Protein AF-A0A950ZQ29-F1 (afdb_monomer)

Radius of gyration: 14.35 Å; Cα contacts (8 Å, |Δi|>4): 150; chains: 1; bounding box: 44×22×31 Å

Structure (mmCIF, N/CA/C/O backbone):
data_AF-A0A950ZQ29-F1
#
_entry.id   AF-A0A950ZQ29-F1
#
loop_
_atom_site.group_PDB
_atom_site.id
_atom_site.type_symbol
_atom_site.label_atom_id
_atom_site.label_alt_id
_atom_site.label_comp_id
_atom_site.label_asym_id
_atom_site.label_entity_id
_atom_site.label_seq_id
_atom_site.pdbx_PDB_ins_code
_atom_site.Cartn_x
_atom_site.Cartn_y
_atom_site.Cartn_z
_atom_site.occupancy
_atom_site.B_iso_or_equiv
_atom_site.auth_seq_id
_atom_site.auth_comp_id
_atom_site.auth_asym_id
_atom_site.auth_atom_id
_atom_site.pdbx_PDB_model_num
ATOM 1 N N . MET A 1 1 ? -7.076 -0.466 14.660 1.00 93.19 1 MET A N 1
ATOM 2 C CA . MET A 1 1 ? -6.423 0.600 13.869 1.00 93.19 1 MET A CA 1
ATOM 3 C C . MET A 1 1 ? -7.188 0.728 12.565 1.00 93.19 1 MET A C 1
ATOM 5 O O . MET A 1 1 ? -7.606 -0.316 12.072 1.00 93.19 1 MET A O 1
ATOM 9 N N . PRO A 1 2 ? -7.431 1.942 12.040 1.00 97.38 2 PRO A N 1
ATOM 10 C CA . PRO A 1 2 ? -8.047 2.107 10.728 1.00 97.38 2 PRO A CA 1
ATOM 11 C C . PRO A 1 2 ? -7.333 1.290 9.646 1.00 97.38 2 PRO A C 1
ATOM 13 O O . PRO A 1 2 ? -6.103 1.188 9.647 1.00 97.38 2 PRO A O 1
ATOM 16 N N . LEU A 1 3 ? -8.123 0.714 8.742 1.00 98.50 3 LEU A N 1
ATOM 17 C CA . LEU A 1 3 ? -7.655 -0.120 7.641 1.00 98.50 3 LEU A CA 1
ATOM 18 C C . LEU A 1 3 ? -7.570 0.710 6.357 1.00 98.50 3 LEU A C 1
ATOM 20 O O . LEU A 1 3 ? -8.476 1.483 6.048 1.00 98.50 3 LEU A O 1
ATOM 24 N N . TYR A 1 4 ? -6.506 0.525 5.585 1.00 98.75 4 TYR A N 1
ATOM 25 C CA . TYR A 1 4 ? -6.262 1.237 4.336 1.00 98.75 4 TYR A CA 1
ATOM 26 C C . TYR A 1 4 ? -5.876 0.263 3.232 1.00 98.75 4 TYR A C 1
ATOM 28 O O . TYR A 1 4 ? -5.091 -0.663 3.437 1.00 98.75 4 TYR A O 1
ATOM 36 N N . MET A 1 5 ? -6.401 0.518 2.039 1.00 98.62 5 MET A N 1
ATOM 37 C CA . MET A 1 5 ? -5.974 -0.112 0.799 1.00 98.62 5 MET A CA 1
ATOM 38 C C . MET A 1 5 ? -5.238 0.918 -0.052 1.00 98.62 5 MET A C 1
ATOM 40 O O . MET A 1 5 ? -5.818 1.930 -0.444 1.00 98.62 5 MET A O 1
ATOM 44 N N . LEU A 1 6 ? -3.978 0.641 -0.368 1.00 98.56 6 LEU A N 1
ATOM 45 C CA . LEU A 1 6 ? -3.187 1.389 -1.339 1.00 98.56 6 LEU A CA 1
ATOM 46 C C . LEU A 1 6 ? -3.063 0.557 -2.610 1.00 98.56 6 LEU A C 1
ATOM 48 O O . LEU A 1 6 ? -2.375 -0.455 -2.605 1.00 98.56 6 LEU A O 1
ATOM 52 N N . GLN A 1 7 ? -3.669 0.997 -3.705 1.00 98.62 7 GLN A N 1
ATOM 53 C CA . GLN A 1 7 ? -3.355 0.481 -5.035 1.00 98.62 7 GLN A CA 1
ATOM 54 C C . GLN A 1 7 ? -2.162 1.245 -5.611 1.00 98.62 7 GLN A C 1
ATOM 56 O O . GLN A 1 7 ? -2.050 2.457 -5.410 1.00 98.62 7 GLN A O 1
ATOM 61 N N . PHE A 1 8 ? -1.275 0.556 -6.328 1.00 98.44 8 PHE A N 1
ATOM 62 C CA . PHE A 1 8 ? -0.083 1.153 -6.926 1.00 98.44 8 PHE A CA 1
ATOM 63 C C . PHE A 1 8 ? 0.202 0.586 -8.318 1.00 98.44 8 PHE A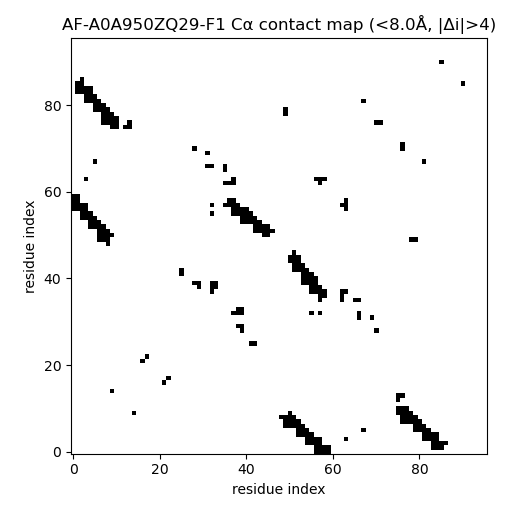 C 1
ATOM 65 O O . PHE A 1 8 ? -0.135 -0.554 -8.628 1.00 98.44 8 PHE A O 1
ATOM 72 N N . ALA A 1 9 ? 0.841 1.394 -9.156 1.00 98.38 9 ALA A N 1
ATOM 73 C CA . ALA A 1 9 ? 1.398 0.974 -10.433 1.00 98.38 9 ALA A CA 1
ATOM 74 C C . ALA A 1 9 ? 2.877 1.362 -10.489 1.00 98.38 9 ALA A C 1
ATOM 76 O O . ALA A 1 9 ? 3.241 2.496 -10.162 1.00 98.38 9 ALA A O 1
ATOM 77 N N . TYR A 1 10 ? 3.730 0.435 -10.906 1.00 98.12 10 TYR A N 1
ATOM 78 C CA . TYR A 1 10 ? 5.160 0.656 -11.057 1.00 98.12 10 TYR A CA 1
ATOM 79 C C . TYR A 1 10 ? 5.490 1.381 -12.361 1.00 98.12 10 TYR A C 1
ATOM 81 O O . TYR A 1 10 ? 4.749 1.338 -13.353 1.00 98.12 10 TYR A O 1
ATOM 89 N N . THR A 1 11 ? 6.631 2.069 -12.368 1.00 98.38 11 THR A N 1
ATOM 90 C CA . THR A 1 11 ? 7.204 2.566 -13.623 1.00 98.38 11 THR A CA 1
ATOM 91 C C . THR A 1 11 ? 7.705 1.393 -14.484 1.00 98.38 11 THR A C 1
ATOM 93 O O . THR A 1 11 ? 8.000 0.315 -13.952 1.00 98.38 11 THR A O 1
ATOM 96 N N . PRO A 1 12 ? 7.833 1.565 -15.813 1.00 98.12 12 PRO A N 1
ATOM 97 C CA . PRO A 1 12 ? 8.447 0.549 -16.670 1.00 98.12 12 PRO A CA 1
ATOM 98 C C . PRO A 1 12 ? 9.863 0.160 -16.221 1.00 98.12 12 PRO A C 1
ATOM 100 O O . PRO A 1 12 ? 10.230 -1.012 -16.268 1.00 98.12 12 PRO A O 1
ATOM 103 N N . GLU A 1 13 ? 10.650 1.123 -15.738 1.00 98.44 13 GLU A N 1
ATOM 104 C CA . GLU A 1 13 ? 12.018 0.914 -15.256 1.00 98.44 13 GLU A CA 1
ATOM 105 C C . GLU A 1 13 ? 12.033 0.057 -13.989 1.00 98.44 13 GLU A C 1
ATOM 107 O O . GLU A 1 13 ? 12.865 -0.844 -13.864 1.00 98.44 13 GLU A O 1
ATOM 112 N N . ALA A 1 14 ? 11.088 0.292 -13.073 1.00 97.75 14 ALA A N 1
ATOM 113 C CA . ALA A 1 14 ? 10.927 -0.520 -11.874 1.00 97.75 14 ALA A CA 1
ATOM 114 C C . ALA A 1 14 ? 10.560 -1.971 -12.228 1.00 97.75 14 ALA A C 1
ATOM 116 O O . ALA A 1 14 ? 11.170 -2.903 -11.699 1.00 97.75 14 ALA A O 1
ATOM 117 N N . TRP A 1 15 ? 9.652 -2.181 -13.186 1.00 97.38 15 TRP A N 1
ATOM 118 C CA . TRP A 1 15 ? 9.346 -3.521 -13.694 1.00 97.38 15 TRP A CA 1
ATOM 119 C C . TRP A 1 15 ? 10.549 -4.192 -14.361 1.00 97.38 15 TRP A C 1
ATOM 121 O O . TRP A 1 15 ? 10.840 -5.361 -14.095 1.00 97.38 15 TRP A O 1
ATOM 131 N N . ALA A 1 16 ? 11.292 -3.460 -15.191 1.00 98.19 16 ALA A N 1
ATOM 132 C CA . ALA A 1 16 ? 12.502 -3.970 -15.828 1.00 98.19 16 ALA A CA 1
ATOM 133 C C . ALA A 1 16 ? 13.580 -4.352 -14.798 1.00 98.19 16 ALA A C 1
ATOM 135 O O . ALA A 1 16 ? 14.302 -5.330 -14.989 1.00 98.19 16 ALA A O 1
ATOM 136 N N . ALA A 1 17 ? 13.692 -3.610 -13.694 1.00 97.81 17 ALA A N 1
ATOM 137 C CA . ALA A 1 17 ? 14.606 -3.937 -12.606 1.00 97.81 17 ALA A CA 1
ATOM 138 C C . ALA A 1 17 ? 14.156 -5.191 -11.835 1.00 97.81 17 ALA A C 1
ATOM 140 O O . ALA A 1 17 ? 14.965 -6.093 -11.619 1.00 97.81 17 ALA A O 1
ATOM 141 N N . LEU A 1 18 ? 12.871 -5.285 -11.475 1.00 96.50 18 LEU A N 1
ATOM 142 C CA . LEU A 1 18 ? 12.319 -6.414 -10.713 1.00 96.50 18 LEU A CA 1
ATOM 143 C C . LEU A 1 18 ? 12.307 -7.722 -11.506 1.00 96.50 18 LEU A C 1
ATOM 145 O O . LEU A 1 18 ? 12.518 -8.785 -10.936 1.00 96.50 18 LEU A O 1
ATOM 149 N N . THR A 1 19 ? 12.105 -7.663 -12.820 1.00 97.19 19 THR A N 1
ATOM 150 C CA . THR A 1 19 ? 12.186 -8.855 -13.680 1.00 97.19 19 THR A CA 1
ATOM 151 C C . THR A 1 19 ? 13.619 -9.364 -13.839 1.00 97.19 19 THR A C 1
ATOM 153 O O . THR A 1 19 ? 13.822 -10.568 -13.975 1.00 97.19 19 THR A O 1
ATOM 156 N N . LYS A 1 20 ? 14.624 -8.478 -13.777 1.00 98.12 20 LYS A N 1
ATOM 157 C CA . LYS A 1 20 ? 16.048 -8.858 -13.782 1.00 98.12 20 LYS A CA 1
ATOM 158 C C . LYS A 1 20 ? 16.530 -9.378 -12.431 1.00 98.12 20 LYS A C 1
ATOM 160 O O . LYS A 1 20 ? 17.375 -10.266 -12.394 1.00 98.12 20 LYS A O 1
ATOM 165 N N . ASN A 1 21 ? 16.032 -8.805 -11.338 1.00 97.25 21 ASN A N 1
ATOM 166 C CA . ASN A 1 21 ? 16.388 -9.192 -9.978 1.00 97.25 21 ASN A CA 1
ATOM 167 C C . ASN A 1 21 ? 15.140 -9.185 -9.079 1.00 97.25 21 ASN A C 1
ATOM 169 O O . ASN A 1 21 ? 14.848 -8.163 -8.446 1.00 97.25 21 ASN A O 1
ATOM 173 N N . PRO A 1 22 ? 14.388 -10.299 -9.039 1.00 95.62 22 PRO A N 1
ATOM 174 C CA . PRO A 1 22 ? 13.178 -10.395 -8.237 1.00 95.62 22 PRO A CA 1
ATOM 175 C C . PRO A 1 22 ? 13.459 -10.185 -6.748 1.00 95.62 22 PRO A C 1
ATOM 177 O O . PRO A 1 22 ? 14.415 -10.723 -6.195 1.00 95.62 22 PRO A O 1
ATOM 180 N N . GLN A 1 23 ? 12.596 -9.415 -6.086 1.00 93.75 23 GLN A N 1
ATOM 181 C CA . GLN A 1 23 ? 12.671 -9.152 -4.649 1.00 93.75 23 GLN A CA 1
ATOM 182 C C . GLN A 1 23 ? 11.309 -9.369 -4.002 1.00 93.75 23 GLN A C 1
ATOM 184 O O . GLN A 1 23 ? 10.279 -9.000 -4.574 1.00 93.75 23 GLN A O 1
ATOM 189 N N . ASN A 1 24 ? 11.306 -9.881 -2.771 1.00 93.62 24 ASN A N 1
ATOM 190 C CA . ASN A 1 24 ? 10.102 -9.899 -1.955 1.00 93.62 24 ASN A CA 1
ATOM 191 C C . ASN A 1 24 ? 9.794 -8.480 -1.449 1.00 93.62 24 ASN A C 1
ATOM 193 O O . ASN A 1 24 ? 10.324 -8.022 -0.438 1.00 93.62 24 ASN A O 1
ATOM 197 N N . ARG A 1 25 ? 8.935 -7.757 -2.173 1.00 94.25 25 ARG A N 1
ATOM 198 C CA . ARG A 1 25 ? 8.557 -6.383 -1.811 1.00 94.25 25 ARG A CA 1
ATOM 199 C C . ARG A 1 25 ? 7.717 -6.315 -0.535 1.00 94.25 25 ARG A C 1
ATOM 201 O O . ARG A 1 25 ? 7.742 -5.277 0.122 1.00 94.25 25 ARG A O 1
ATOM 208 N N . ALA A 1 26 ? 7.036 -7.399 -0.155 1.00 95.44 26 ALA A N 1
ATOM 209 C CA . ALA A 1 26 ? 6.204 -7.427 1.045 1.00 95.44 26 ALA A CA 1
ATOM 210 C C . ALA A 1 26 ? 7.027 -7.204 2.323 1.00 95.44 26 ALA A C 1
ATOM 212 O O . ALA A 1 26 ? 6.596 -6.452 3.189 1.00 95.44 26 ALA A O 1
ATOM 213 N N . GLU A 1 27 ? 8.238 -7.764 2.412 1.00 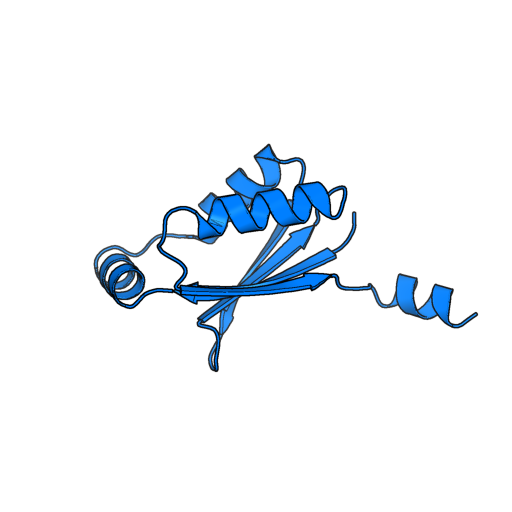95.94 27 GLU A N 1
ATOM 214 C C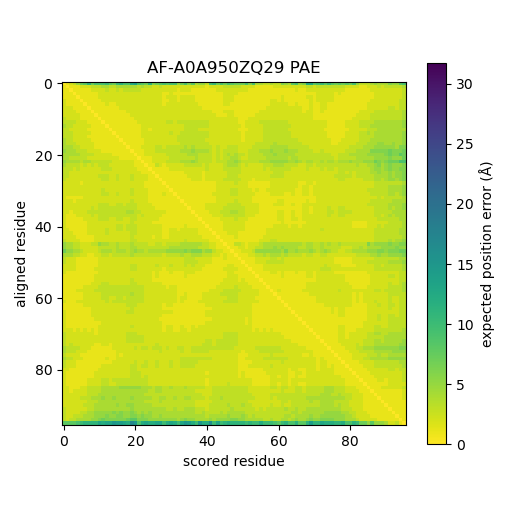A . GLU A 1 27 ? 9.126 -7.579 3.572 1.00 95.94 27 GLU A CA 1
ATOM 215 C C . GLU A 1 27 ? 9.533 -6.113 3.755 1.00 95.94 27 GLU A C 1
ATOM 217 O O . GLU A 1 27 ? 9.384 -5.553 4.841 1.00 95.94 27 GLU A O 1
ATOM 222 N N . GLY A 1 28 ? 9.973 -5.456 2.677 1.00 95.56 28 GLY A N 1
ATOM 223 C CA . GLY A 1 28 ? 10.356 -4.042 2.727 1.00 95.56 28 GLY A CA 1
ATOM 224 C C . GLY A 1 28 ? 9.185 -3.128 3.100 1.00 95.56 28 GLY A C 1
ATOM 225 O O . GLY A 1 28 ? 9.345 -2.204 3.898 1.00 95.56 28 GLY A O 1
ATOM 226 N N . VAL A 1 29 ? 7.994 -3.415 2.567 1.00 97.00 29 VAL A N 1
ATOM 227 C CA . VAL A 1 29 ? 6.765 -2.686 2.909 1.00 97.00 29 VAL A CA 1
ATOM 228 C C . VAL A 1 29 ? 6.372 -2.931 4.370 1.00 97.00 29 VAL A C 1
ATOM 230 O O . VAL A 1 29 ? 6.031 -1.976 5.066 1.00 97.00 29 VAL A O 1
ATOM 233 N N . ALA A 1 30 ? 6.472 -4.170 4.863 1.00 97.94 30 ALA A N 1
ATOM 234 C CA . ALA A 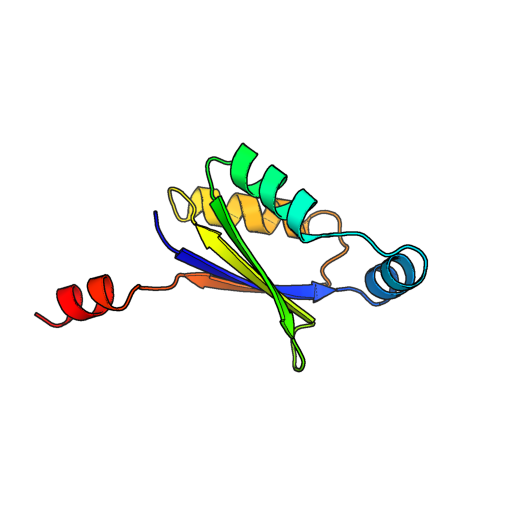1 30 ? 6.166 -4.519 6.249 1.00 97.94 30 ALA A CA 1
ATOM 235 C C . ALA A 1 30 ? 7.040 -3.738 7.234 1.00 97.94 30 ALA A C 1
ATOM 237 O O . ALA A 1 30 ? 6.510 -3.079 8.127 1.00 97.94 3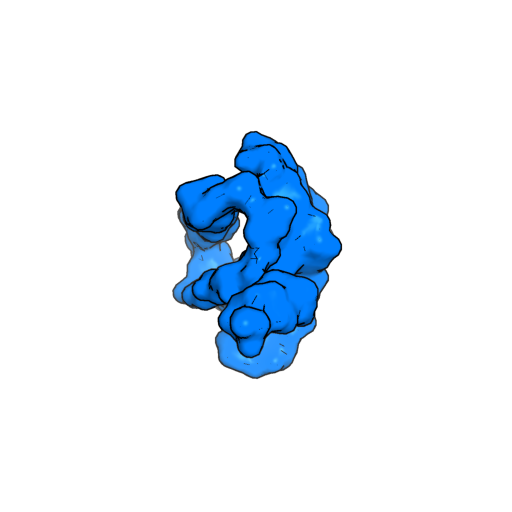0 ALA A O 1
ATOM 238 N N . THR A 1 31 ? 8.362 -3.751 7.037 1.00 97.69 31 THR A N 1
ATOM 239 C CA . THR A 1 31 ? 9.306 -3.014 7.889 1.00 97.69 31 THR A CA 1
ATOM 240 C C . THR A 1 31 ? 9.041 -1.511 7.854 1.00 97.69 31 THR A C 1
ATOM 242 O O . THR A 1 31 ? 9.018 -0.864 8.899 1.00 97.69 31 THR A O 1
ATOM 245 N N . MET A 1 32 ? 8.798 -0.944 6.668 1.00 97.56 32 MET A N 1
ATOM 246 C CA . MET A 1 32 ? 8.492 0.481 6.519 1.00 97.56 32 MET A CA 1
ATOM 247 C C . MET A 1 32 ? 7.232 0.877 7.299 1.00 97.56 32 MET A C 1
ATOM 249 O O . MET A 1 32 ? 7.252 1.855 8.043 1.00 97.56 32 MET A O 1
ATOM 253 N N . ILE A 1 33 ? 6.149 0.110 7.153 1.00 98.19 33 ILE A N 1
ATOM 254 C CA . ILE A 1 33 ? 4.879 0.368 7.839 1.00 98.19 33 ILE A CA 1
ATOM 255 C C . ILE A 1 33 ? 5.038 0.187 9.354 1.00 98.19 33 ILE A C 1
ATOM 257 O O . ILE A 1 33 ? 4.550 1.015 10.122 1.00 98.19 33 ILE A O 1
ATOM 261 N N . GLN A 1 34 ? 5.768 -0.841 9.791 1.00 98.19 34 GLN A N 1
ATOM 262 C CA . GLN A 1 34 ? 6.029 -1.100 11.206 1.00 98.19 34 GLN A CA 1
ATOM 263 C C . GLN A 1 34 ? 6.823 0.031 11.873 1.00 98.19 34 GLN A C 1
ATOM 265 O O . GLN A 1 34 ? 6.491 0.431 12.987 1.00 98.19 34 GLN A O 1
ATOM 270 N N . ASN A 1 35 ? 7.823 0.597 11.191 1.00 98.19 35 ASN A N 1
ATOM 271 C CA . ASN A 1 35 ? 8.608 1.728 11.703 1.00 98.19 35 ASN A CA 1
ATOM 272 C C . ASN A 1 35 ? 7.767 2.994 11.928 1.00 98.19 35 ASN A C 1
ATOM 274 O O . ASN A 1 35 ? 8.139 3.849 12.727 1.00 98.19 35 ASN A O 1
ATOM 278 N N . LEU A 1 36 ? 6.633 3.107 11.237 1.00 97.75 36 LEU A N 1
ATOM 279 C CA . LEU A 1 36 ? 5.663 4.185 11.411 1.00 97.75 36 LEU A CA 1
ATOM 280 C C . LEU A 1 36 ? 4.596 3.851 12.469 1.00 97.75 36 LEU A C 1
ATOM 282 O O . LEU A 1 36 ? 3.667 4.624 12.665 1.00 97.75 36 LEU A O 1
ATOM 286 N N . GLY A 1 37 ? 4.698 2.706 13.151 1.00 97.88 37 GLY A N 1
ATOM 287 C CA . GLY A 1 37 ? 3.700 2.238 14.116 1.00 97.88 37 GLY A CA 1
ATOM 288 C C . GLY A 1 37 ? 2.464 1.605 13.472 1.00 97.88 37 GLY A C 1
ATOM 289 O O . GLY A 1 37 ? 1.452 1.420 14.144 1.00 97.88 37 GLY A O 1
ATOM 290 N N . GLY A 1 38 ? 2.525 1.297 12.175 1.00 98.19 38 GLY A N 1
ATOM 291 C CA . GLY A 1 38 ? 1.493 0.582 11.433 1.00 98.19 38 GLY A CA 1
ATOM 292 C C . GLY A 1 38 ? 1.674 -0.937 11.456 1.00 98.19 38 GLY A C 1
ATOM 293 O O . GLY A 1 38 ? 2.638 -1.474 12.005 1.00 98.19 38 GLY A O 1
ATOM 294 N N . ARG A 1 39 ? 0.770 -1.641 10.771 1.00 98.38 39 ARG A N 1
ATOM 295 C CA . ARG A 1 39 ? 0.877 -3.082 10.513 1.00 98.38 39 ARG A CA 1
ATOM 296 C C . ARG A 1 39 ? 0.533 -3.390 9.063 1.00 98.38 39 ARG A C 1
ATOM 298 O O . ARG A 1 39 ? -0.528 -3.005 8.582 1.00 98.38 39 ARG A O 1
ATOM 305 N N . LEU A 1 40 ? 1.398 -4.126 8.372 1.00 98.50 40 LEU A N 1
ATOM 306 C CA . LEU A 1 40 ? 1.037 -4.704 7.080 1.00 98.50 40 LEU A CA 1
ATOM 307 C C . LEU A 1 40 ? 0.038 -5.851 7.296 1.00 98.50 40 LEU A C 1
ATOM 309 O O . LEU A 1 40 ? 0.282 -6.734 8.120 1.00 98.50 40 LEU A O 1
ATOM 313 N N . VAL A 1 41 ? -1.076 -5.835 6.563 1.00 98.25 41 VAL A N 1
ATOM 314 C CA . VAL A 1 41 ? -1.986 -6.983 6.478 1.00 98.25 41 VAL A CA 1
ATOM 315 C C . VAL A 1 41 ? -1.489 -7.926 5.393 1.00 98.25 41 VAL A C 1
ATOM 317 O O . VAL A 1 41 ? -1.193 -9.073 5.706 1.00 98.25 41 VAL A O 1
ATOM 320 N N . ASP A 1 42 ? -1.362 -7.438 4.154 1.00 97.94 42 ASP A N 1
ATOM 321 C CA . ASP A 1 42 ? -0.814 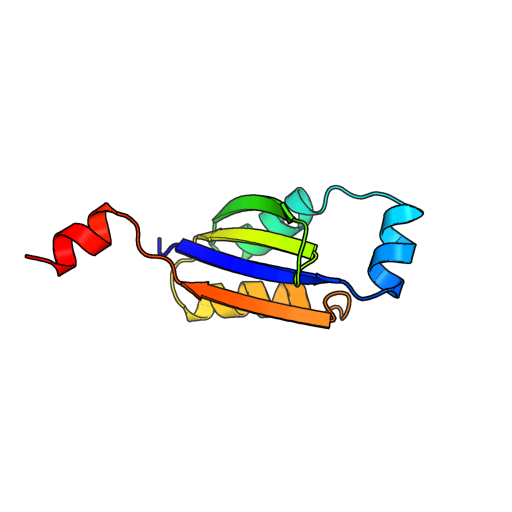-8.214 3.036 1.00 97.94 42 ASP A CA 1
ATOM 322 C C . ASP A 1 42 ? -0.478 -7.328 1.814 1.00 97.94 42 ASP A C 1
ATOM 324 O O . ASP A 1 42 ? -0.885 -6.161 1.741 1.00 97.94 42 ASP A O 1
ATOM 328 N N . VAL A 1 43 ? 0.244 -7.889 0.839 1.00 97.75 43 VAL A N 1
ATOM 329 C CA . VAL A 1 43 ? 0.538 -7.283 -0.470 1.00 97.75 43 VAL A CA 1
ATOM 330 C C . VAL A 1 43 ? 0.146 -8.250 -1.582 1.00 97.75 43 VAL A C 1
ATOM 332 O O . VAL A 1 43 ? 0.584 -9.396 -1.603 1.00 97.75 43 VAL A O 1
ATOM 335 N N . TYR A 1 44 ? -0.600 -7.757 -2.567 1.00 97.62 44 TYR A N 1
ATOM 336 C CA . TYR A 1 44 ? -0.992 -8.527 -3.745 1.00 97.62 44 TYR A CA 1
ATOM 337 C C . TYR A 1 44 ? -0.556 -7.823 -5.024 1.00 97.62 44 TYR A C 1
ATOM 339 O O . TYR A 1 44 ? -0.588 -6.597 -5.107 1.00 97.62 44 TYR A O 1
ATOM 347 N N . TYR A 1 4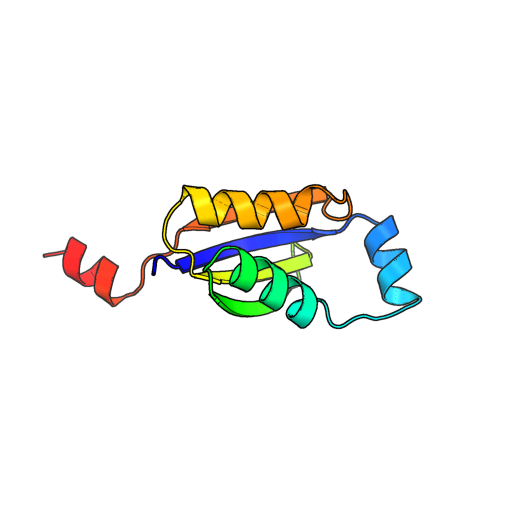5 ? -0.216 -8.605 -6.044 1.00 96.69 45 TYR A N 1
ATOM 348 C CA . TYR A 1 45 ? -0.183 -8.130 -7.426 1.00 96.69 45 TYR A CA 1
ATOM 349 C C . TYR A 1 45 ? -1.531 -8.423 -8.079 1.00 96.69 45 TYR A C 1
ATOM 351 O O . TYR A 1 45 ? -2.143 -9.459 -7.806 1.00 96.69 45 TYR A O 1
ATOM 359 N N . CYS A 1 46 ? -2.011 -7.519 -8.925 1.00 94.88 46 CYS A N 1
ATOM 360 C CA . CYS A 1 46 ? -3.305 -7.656 -9.577 1.00 94.88 46 CYS A CA 1
ATOM 361 C C . CYS A 1 46 ? -3.234 -7.278 -11.057 1.00 94.88 46 CYS A C 1
ATOM 363 O O . CYS A 1 46 ? -2.365 -6.532 -11.495 1.00 94.88 46 CYS A O 1
ATOM 365 N N . PHE A 1 47 ? -4.154 -7.839 -11.841 1.00 95.00 47 PHE A N 1
ATOM 366 C CA . PHE A 1 47 ? -4.370 -7.430 -13.224 1.00 95.00 47 PHE A CA 1
ATOM 367 C C . PHE A 1 47 ? -5.336 -6.242 -13.263 1.00 95.00 47 PHE A C 1
ATOM 369 O O . PHE A 1 47 ? -6.316 -6.222 -12.517 1.00 95.00 47 PHE A O 1
ATOM 376 N N . GLY A 1 48 ? -5.105 -5.294 -14.172 1.00 94.75 48 GLY A N 1
ATOM 377 C CA . GLY A 1 48 ? -5.993 -4.154 -14.396 1.00 94.75 48 GLY A CA 1
ATOM 378 C C . GLY A 1 48 ? -5.230 -2.844 -14.563 1.00 94.75 48 GLY A C 1
ATOM 379 O O . GLY A 1 48 ? -4.148 -2.817 -15.139 1.00 94.75 48 GLY A O 1
ATOM 380 N N . GLU A 1 49 ? -5.827 -1.752 -14.082 1.00 96.00 49 GLU A N 1
ATOM 381 C CA . GLU A 1 49 ? -5.248 -0.400 -14.137 1.00 96.00 49 GLU A CA 1
ATOM 382 C C . GLU A 1 49 ? -4.018 -0.236 -13.227 1.00 96.00 49 GLU A C 1
ATOM 384 O O . GLU A 1 49 ? -3.091 0.506 -13.552 1.00 96.00 49 GLU A O 1
ATOM 389 N N . TYR A 1 50 ? -4.012 -0.942 -12.096 1.00 98.38 50 TYR A N 1
ATOM 390 C CA . TYR A 1 50 ? -2.920 -0.957 -11.129 1.00 98.38 50 TYR A CA 1
ATOM 391 C C . TYR A 1 50 ? -2.232 -2.319 -11.141 1.00 98.38 50 TYR A C 1
ATOM 393 O O . TYR A 1 50 ? -2.853 -3.332 -11.451 1.00 98.38 50 TYR A O 1
ATOM 401 N N . ASP A 1 51 ? -0.958 -2.317 -10.765 1.00 97.75 51 ASP A N 1
ATOM 402 C CA . ASP A 1 51 ? -0.094 -3.497 -10.770 1.00 97.75 51 ASP A CA 1
ATOM 403 C C . ASP A 1 51 ? -0.214 -4.313 -9.477 1.00 97.75 51 ASP A C 1
ATOM 405 O O . ASP A 1 51 ? 0.075 -5.510 -9.445 1.00 97.75 51 ASP A O 1
ATOM 409 N N . GLY A 1 52 ? -0.619 -3.666 -8.386 1.00 97.69 52 GLY A N 1
ATOM 410 C CA . GLY A 1 52 ? -0.788 -4.312 -7.097 1.00 97.69 52 GLY A CA 1
ATOM 411 C C . GLY A 1 52 ? -1.539 -3.459 -6.090 1.00 97.69 52 GLY A C 1
ATOM 412 O O . GLY A 1 52 ? -1.894 -2.302 -6.339 1.00 97.69 52 GLY A O 1
ATOM 413 N N . LEU A 1 53 ? -1.779 -4.056 -4.927 1.00 97.81 53 LEU A N 1
ATOM 414 C CA . LEU A 1 53 ? -2.354 -3.386 -3.775 1.00 97.81 53 LEU A CA 1
ATOM 415 C C . LEU A 1 53 ? -1.683 -3.822 -2.471 1.00 97.81 53 LEU A C 1
ATOM 417 O O . LEU A 1 53 ? -1.247 -4.961 -2.324 1.00 97.81 53 LEU A O 1
ATOM 421 N N . VAL A 1 54 ? -1.629 -2.897 -1.521 1.00 98.44 54 VAL A N 1
ATOM 422 C CA . VAL A 1 54 ? -1.156 -3.090 -0.151 1.00 98.44 54 VAL A CA 1
ATOM 423 C C . VAL A 1 54 ? -2.338 -2.867 0.777 1.00 98.44 54 VAL A C 1
ATOM 425 O O . VAL A 1 54 ? -2.960 -1.803 0.744 1.00 98.44 54 VAL A O 1
ATOM 428 N N . LEU A 1 55 ? -2.635 -3.855 1.612 1.00 98.56 55 LEU A N 1
ATOM 429 C CA . LEU A 1 55 ? -3.617 -3.739 2.679 1.00 98.56 55 LEU A CA 1
ATOM 430 C C . LEU A 1 55 ? -2.866 -3.545 3.996 1.00 98.56 55 LEU A C 1
ATOM 432 O O . LEU A 1 55 ? -2.021 -4.365 4.353 1.00 98.56 55 LEU A O 1
ATOM 436 N N . TYR A 1 56 ? -3.131 -2.456 4.709 1.00 98.75 56 TYR A N 1
ATOM 437 C CA . TYR A 1 56 ? -2.380 -2.116 5.914 1.00 98.75 56 TYR A CA 1
ATOM 438 C C . TYR A 1 56 ? -3.209 -1.331 6.924 1.00 98.75 56 TYR A C 1
ATOM 440 O O . TYR A 1 56 ? -4.175 -0.653 6.588 1.00 98.75 56 TYR A O 1
ATOM 448 N N . GLU A 1 57 ? -2.804 -1.423 8.181 1.00 98.62 57 GLU A N 1
ATOM 449 C CA . GLU A 1 57 ? -3.352 -0.662 9.292 1.00 98.62 57 GLU A CA 1
ATOM 450 C C . GLU A 1 57 ? -2.380 0.447 9.694 1.00 98.62 57 GLU A C 1
ATOM 452 O O . GLU A 1 57 ? -1.162 0.248 9.710 1.00 98.62 57 GLU A O 1
ATOM 457 N N . ALA A 1 58 ? -2.915 1.604 10.075 1.00 98.50 58 ALA A N 1
ATOM 458 C CA . ALA A 1 58 ? -2.140 2.708 10.639 1.00 98.50 58 ALA A CA 1
ATOM 459 C C . ALA A 1 58 ? -2.873 3.318 11.847 1.00 98.50 58 ALA A C 1
ATOM 461 O O . ALA A 1 58 ? -4.094 3.182 11.925 1.00 98.50 58 ALA A O 1
ATOM 462 N N . PRO A 1 59 ? -2.173 3.976 12.790 1.00 98.25 59 PRO A N 1
ATOM 463 C CA . PRO A 1 59 ? -2.799 4.617 13.950 1.00 98.25 59 PRO A CA 1
ATOM 464 C C . PRO A 1 59 ? -3.846 5.674 13.571 1.00 98.25 59 PRO A C 1
ATOM 466 O O . PRO A 1 59 ? -4.916 5.724 14.174 1.00 98.25 59 PRO A O 1
ATOM 469 N N . ASP A 1 60 ? -3.552 6.478 12.546 1.00 98.12 60 ASP A N 1
ATOM 470 C CA . ASP A 1 60 ? -4.369 7.592 12.063 1.00 98.12 60 ASP A CA 1
ATOM 471 C C . ASP A 1 60 ? -4.117 7.879 10.566 1.00 98.12 60 ASP A C 1
ATOM 473 O O . ASP A 1 60 ? -3.261 7.254 9.927 1.00 98.12 60 ASP A O 1
ATOM 477 N N . ASP A 1 61 ? -4.881 8.816 9.991 1.00 98.31 61 ASP A N 1
ATOM 478 C CA . ASP A 1 61 ? -4.792 9.183 8.567 1.00 98.31 61 ASP A CA 1
ATOM 479 C C . ASP A 1 61 ? -3.442 9.859 8.218 1.00 98.31 61 ASP A C 1
ATOM 481 O O . ASP A 1 61 ? -2.961 9.765 7.083 1.00 98.31 61 ASP A O 1
ATOM 485 N N . VAL A 1 62 ? -2.790 10.510 9.193 1.00 98.31 62 VAL A N 1
ATOM 486 C CA . VAL A 1 62 ? -1.485 11.173 9.007 1.00 98.31 62 VAL A CA 1
ATOM 487 C C . VAL A 1 62 ? -0.390 10.128 8.830 1.00 98.31 62 VAL A C 1
ATOM 489 O O . VAL A 1 62 ? 0.382 10.182 7.871 1.00 98.31 62 VAL A O 1
ATOM 492 N N . THR A 1 63 ? -0.368 9.127 9.704 1.00 98.38 63 THR A N 1
ATOM 493 C CA . THR A 1 63 ? 0.563 8.002 9.643 1.00 98.38 63 THR A CA 1
ATOM 494 C C . THR A 1 63 ? 0.321 7.157 8.395 1.00 98.38 63 THR A C 1
ATOM 496 O O . THR A 1 63 ? 1.272 6.743 7.727 1.00 98.38 63 THR A O 1
ATOM 499 N N . ALA A 1 64 ? -0.946 6.947 8.019 1.00 98.44 64 ALA A N 1
ATOM 500 C CA . ALA A 1 64 ? -1.289 6.256 6.781 1.00 98.44 64 ALA A CA 1
ATOM 501 C C . ALA A 1 64 ? -0.727 6.978 5.549 1.00 98.44 64 ALA A C 1
ATOM 503 O O . ALA A 1 64 ? -0.159 6.336 4.665 1.00 98.44 64 ALA A O 1
ATOM 504 N N . THR A 1 65 ? -0.839 8.308 5.514 1.00 98.38 65 THR A N 1
ATOM 505 C CA . THR A 1 65 ? -0.283 9.141 4.440 1.00 98.38 65 THR A CA 1
ATOM 506 C C . THR A 1 65 ? 1.245 9.103 4.435 1.00 98.38 65 THR A C 1
ATOM 508 O O . THR A 1 65 ? 1.847 8.973 3.370 1.00 98.38 65 THR A O 1
ATOM 511 N N . ALA A 1 66 ? 1.886 9.142 5.608 1.00 98.44 66 ALA A N 1
ATOM 512 C CA . ALA A 1 66 ? 3.337 9.019 5.724 1.00 98.44 66 ALA A CA 1
ATOM 513 C C . ALA A 1 66 ? 3.854 7.699 5.124 1.00 98.44 66 ALA A C 1
ATOM 515 O O . ALA A 1 66 ? 4.843 7.712 4.393 1.00 98.44 66 ALA A O 1
ATOM 516 N N . ALA A 1 67 ? 3.152 6.582 5.347 1.00 98.31 67 ALA A N 1
ATOM 517 C CA . ALA A 1 67 ? 3.498 5.293 4.747 1.00 98.31 67 ALA A CA 1
ATOM 518 C C . ALA A 1 67 ? 3.394 5.312 3.211 1.00 98.31 67 ALA A C 1
ATOM 520 O O . ALA A 1 67 ? 4.288 4.817 2.523 1.00 98.31 67 ALA A O 1
ATOM 521 N N . VAL A 1 68 ? 2.341 5.928 2.658 1.00 98.06 68 VAL A N 1
ATOM 522 C CA . VAL A 1 68 ? 2.173 6.081 1.201 1.00 98.06 68 VAL A CA 1
ATOM 523 C C . VAL A 1 68 ? 3.301 6.928 0.612 1.00 98.06 68 VAL A C 1
ATOM 525 O O . VAL A 1 68 ? 3.914 6.530 -0.377 1.00 98.06 68 VAL A O 1
ATOM 528 N N . LEU A 1 69 ? 3.617 8.070 1.228 1.00 98.12 69 LEU A N 1
ATOM 529 C CA . LEU A 1 69 ? 4.693 8.953 0.769 1.00 98.12 69 LEU A CA 1
ATOM 530 C C . LEU A 1 69 ? 6.067 8.277 0.861 1.00 98.12 69 LEU A C 1
ATOM 532 O O . LEU A 1 69 ? 6.872 8.404 -0.062 1.00 98.12 69 LEU A O 1
ATOM 536 N N . ALA A 1 70 ? 6.328 7.513 1.923 1.00 97.44 70 ALA A N 1
ATOM 537 C CA . ALA A 1 70 ? 7.554 6.731 2.059 1.00 97.44 70 ALA A CA 1
ATOM 538 C C . ALA A 1 70 ? 7.686 5.672 0.948 1.00 97.44 70 ALA A C 1
ATOM 540 O O . ALA A 1 70 ? 8.777 5.476 0.416 1.00 97.44 70 ALA A O 1
ATOM 541 N N . GLY A 1 71 ? 6.576 5.048 0.538 1.00 95.88 71 GLY A N 1
ATOM 542 C CA . GLY A 1 71 ? 6.553 4.096 -0.574 1.00 95.88 71 GLY A CA 1
ATOM 543 C C . GLY A 1 71 ? 6.701 4.740 -1.958 1.00 95.88 71 GLY A C 1
ATOM 544 O O . GLY A 1 71 ? 7.373 4.182 -2.821 1.00 95.88 71 GLY A O 1
ATOM 545 N N . VAL A 1 72 ? 6.100 5.913 -2.185 1.00 96.75 72 VAL A N 1
ATOM 546 C CA . VAL A 1 72 ? 6.070 6.584 -3.502 1.00 96.75 72 VAL A CA 1
ATOM 547 C C . VAL A 1 72 ? 7.315 7.435 -3.764 1.00 96.75 72 VAL A C 1
ATOM 549 O O . VAL A 1 72 ? 7.817 7.454 -4.889 1.00 96.75 72 VAL A O 1
ATOM 552 N N . SER A 1 73 ? 7.846 8.114 -2.744 1.00 97.38 73 SER A N 1
ATOM 553 C CA . SER A 1 73 ? 8.970 9.056 -2.879 1.00 97.38 73 SER A CA 1
ATOM 554 C C . SER A 1 73 ? 10.249 8.506 -3.534 1.00 97.38 73 SER A C 1
ATOM 556 O O . SER A 1 73 ? 10.931 9.302 -4.179 1.00 97.38 73 SER A O 1
ATOM 558 N N . PRO A 1 74 ? 10.584 7.196 -3.490 1.00 96.81 74 PRO A N 1
ATOM 559 C CA . PRO A 1 74 ? 11.748 6.684 -4.211 1.00 96.81 74 PRO A CA 1
ATOM 560 C C . PRO A 1 74 ? 11.559 6.628 -5.739 1.00 96.81 74 PRO A C 1
ATOM 562 O O . PRO A 1 74 ? 12.468 6.200 -6.442 1.00 96.81 74 PRO A O 1
ATOM 565 N N . GLY A 1 75 ? 10.388 7.001 -6.270 1.00 97.38 75 GLY A N 1
ATOM 566 C CA . GLY A 1 75 ? 10.164 7.202 -7.708 1.00 97.38 75 GLY A CA 1
ATOM 567 C C . GLY A 1 75 ? 9.875 5.937 -8.518 1.00 97.38 75 GLY A C 1
ATOM 568 O O . GLY A 1 75 ? 9.733 6.007 -9.733 1.00 97.38 75 GLY A O 1
ATOM 569 N N . HIS A 1 76 ? 9.754 4.779 -7.867 1.00 97.12 76 HIS A N 1
ATOM 570 C CA . HIS A 1 76 ? 9.460 3.507 -8.533 1.00 97.12 76 HIS A CA 1
ATOM 571 C C . HIS A 1 76 ? 7.956 3.271 -8.766 1.00 97.12 76 HIS A C 1
ATOM 573 O O . HIS A 1 76 ? 7.591 2.338 -9.479 1.00 97.12 76 HIS A O 1
ATOM 579 N N . ILE A 1 77 ? 7.084 4.120 -8.208 1.00 97.94 77 ILE A N 1
ATOM 580 C CA . ILE A 1 77 ? 5.622 4.070 -8.351 1.00 97.94 77 ILE A CA 1
ATOM 581 C C . ILE A 1 77 ? 5.172 5.252 -9.221 1.00 97.94 77 ILE A C 1
ATOM 583 O O . ILE A 1 77 ? 5.360 6.402 -8.833 1.00 97.94 77 ILE A O 1
ATOM 587 N N . LYS A 1 78 ? 4.564 4.981 -10.385 1.00 97.69 78 LYS A N 1
ATOM 588 C CA . LYS A 1 78 ? 4.057 6.016 -11.314 1.00 97.69 78 LYS A CA 1
ATOM 589 C C . LYS A 1 78 ? 2.658 6.519 -10.961 1.00 97.69 78 LYS A C 1
ATOM 591 O O . LYS A 1 78 ? 2.291 7.622 -11.347 1.00 97.69 78 LYS A O 1
ATOM 596 N N . ALA A 1 79 ? 1.860 5.696 -10.287 1.00 97.94 79 ALA A N 1
ATOM 597 C CA . ALA A 1 79 ? 0.498 6.032 -9.899 1.00 97.94 79 ALA A CA 1
ATOM 598 C C . ALA A 1 79 ? 0.119 5.284 -8.624 1.00 97.94 79 ALA A C 1
ATOM 600 O O . ALA A 1 79 ? 0.513 4.133 -8.430 1.00 97.94 79 ALA A O 1
ATOM 601 N N . SER A 1 80 ? -0.674 5.927 -7.775 1.00 97.81 80 SER A N 1
ATOM 602 C CA . SER A 1 80 ? -1.212 5.319 -6.568 1.00 97.81 80 SER A CA 1
ATOM 603 C C . SER A 1 80 ? -2.615 5.827 -6.262 1.00 97.81 80 SER A C 1
ATOM 605 O O . SER A 1 80 ? -3.006 6.919 -6.675 1.00 97.81 80 SER A O 1
ATOM 607 N N . ARG A 1 81 ? -3.384 5.014 -5.538 1.00 98.31 81 ARG A N 1
ATOM 608 C CA . ARG A 1 81 ? -4.707 5.373 -5.028 1.00 98.31 81 ARG A CA 1
ATOM 609 C C . ARG A 1 81 ? -4.912 4.754 -3.659 1.00 98.31 81 ARG A C 1
ATOM 611 O O . ARG A 1 81 ? -4.945 3.533 -3.529 1.00 98.31 81 ARG A O 1
ATOM 618 N N . THR A 1 82 ? -5.092 5.602 -2.656 1.00 98.38 82 THR A N 1
ATOM 619 C CA . THR A 1 82 ? -5.331 5.173 -1.275 1.00 98.38 82 THR A CA 1
ATOM 620 C C . THR A 1 82 ? -6.807 5.304 -0.935 1.00 98.38 82 THR A C 1
ATOM 622 O O . THR A 1 82 ? -7.420 6.336 -1.196 1.00 98.38 82 THR A O 1
ATOM 625 N N . THR A 1 83 ? -7.372 4.261 -0.336 1.00 98.50 83 THR A N 1
ATOM 626 C CA . THR A 1 83 ? -8.753 4.223 0.146 1.00 98.50 83 THR A CA 1
ATOM 627 C C . THR A 1 83 ? -8.749 3.780 1.601 1.00 98.50 83 THR A C 1
ATOM 629 O O . THR A 1 83 ? -8.250 2.699 1.913 1.00 98.50 83 THR A O 1
ATOM 632 N N . ARG A 1 84 ? -9.312 4.596 2.495 1.00 98.19 84 ARG A N 1
ATOM 633 C CA . ARG A 1 84 ? -9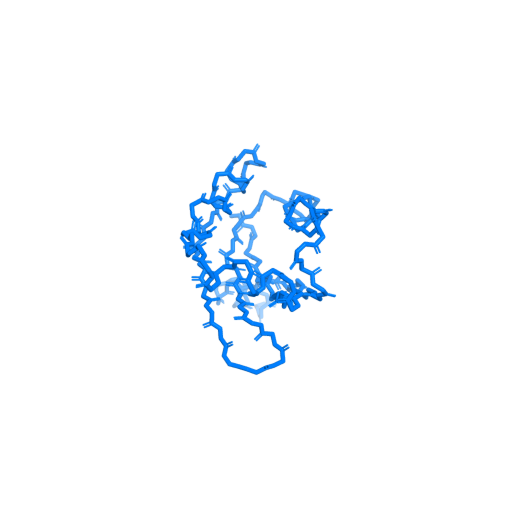.619 4.152 3.857 1.00 98.19 84 ARG A CA 1
ATOM 634 C C . ARG A 1 84 ? -10.814 3.206 3.804 1.00 98.19 84 ARG A C 1
ATOM 636 O O . ARG A 1 84 ? -11.823 3.516 3.175 1.00 98.19 84 ARG A O 1
ATOM 643 N N . LEU A 1 85 ? -10.678 2.055 4.441 1.00 98.38 85 LEU A N 1
ATOM 644 C CA . LEU A 1 85 ? -11.686 1.011 4.480 1.00 98.38 85 LEU A CA 1
ATOM 645 C C . LEU A 1 85 ? -12.412 1.027 5.824 1.00 98.38 85 LEU A C 1
ATOM 647 O O . LEU A 1 85 ? -11.829 1.353 6.856 1.00 98.38 85 LEU A O 1
ATOM 651 N N . MET A 1 86 ? -13.681 0.631 5.790 1.00 97.00 86 MET A N 1
ATOM 652 C CA . MET A 1 86 ? -14.450 0.285 6.979 1.00 97.00 86 MET A CA 1
ATOM 653 C C . MET A 1 86 ? -14.591 -1.228 7.035 1.00 97.00 86 MET A C 1
ATOM 655 O O . MET A 1 86 ? -14.864 -1.884 6.027 1.00 97.00 86 MET A O 1
ATOM 659 N N . THR A 1 87 ? -14.423 -1.784 8.223 1.00 95.50 87 THR A N 1
ATOM 660 C CA . THR A 1 87 ? -14.831 -3.154 8.502 1.00 95.50 87 THR A CA 1
ATOM 661 C C . THR A 1 87 ? -16.352 -3.275 8.413 1.00 95.50 87 THR A C 1
ATOM 663 O O . THR A 1 87 ? -17.090 -2.298 8.564 1.00 95.50 87 THR A O 1
ATOM 666 N N . VAL A 1 88 ? -16.841 -4.502 8.220 1.00 96.69 88 VAL A N 1
ATOM 667 C CA . VAL A 1 88 ? -18.285 -4.779 8.271 1.00 96.69 88 VAL A CA 1
ATOM 668 C C . VAL A 1 88 ? -18.875 -4.325 9.609 1.00 96.69 88 VAL A C 1
ATOM 670 O O . VAL A 1 88 ? -19.952 -3.744 9.625 1.00 96.69 88 VAL A O 1
ATOM 673 N N . GLN A 1 89 ? -18.156 -4.529 10.717 1.00 95.69 89 GLN A N 1
ATOM 674 C CA . GLN A 1 89 ? -18.607 -4.118 12.046 1.00 95.69 89 GLN A CA 1
ATOM 675 C C . GLN A 1 89 ? -18.783 -2.594 12.151 1.00 95.69 89 GLN A C 1
ATOM 677 O O . GLN A 1 89 ? -19.847 -2.142 12.558 1.00 95.69 89 GLN A O 1
ATOM 682 N N . GLU A 1 90 ? -17.796 -1.805 11.714 1.00 96.06 90 GLU A N 1
ATOM 683 C CA . GLU A 1 90 ? -17.896 -0.336 11.713 1.00 96.06 90 GLU A CA 1
ATOM 684 C C . GLU A 1 90 ? -19.050 0.161 10.833 1.00 96.06 90 GLU A C 1
ATOM 686 O O . GLU A 1 90 ? -19.761 1.091 11.208 1.00 96.06 90 GLU A O 1
ATOM 691 N N . ALA A 1 91 ? -19.265 -0.467 9.672 1.00 97.44 91 ALA A N 1
ATOM 692 C CA . ALA A 1 91 ? -20.384 -0.126 8.800 1.00 97.44 91 ALA A CA 1
ATOM 693 C C . ALA A 1 91 ? -21.739 -0.452 9.453 1.00 97.44 91 ALA A C 1
ATOM 695 O O . ALA A 1 91 ? -22.661 0.355 9.379 1.00 97.44 91 ALA A O 1
ATOM 696 N N . MET A 1 92 ? -21.854 -1.604 10.123 1.00 98.12 92 MET A N 1
ATOM 697 C CA . MET A 1 92 ? -23.067 -2.000 10.846 1.00 98.12 92 MET A CA 1
ATOM 698 C C . MET A 1 92 ? -23.381 -1.059 12.008 1.00 98.12 92 MET A C 1
ATOM 700 O O . MET A 1 92 ? -24.546 -0.734 12.228 1.00 98.12 92 MET A O 1
ATOM 704 N N . ASP A 1 93 ? -22.365 -0.612 12.744 1.00 97.44 93 ASP A N 1
ATOM 705 C CA . ASP A 1 93 ? -22.552 0.332 13.845 1.00 97.44 93 ASP A CA 1
ATOM 706 C C . ASP A 1 93 ? -23.009 1.711 13.344 1.00 97.44 93 ASP A C 1
ATOM 708 O O . ASP A 1 93 ? -23.807 2.356 14.014 1.00 97.44 93 ASP A O 1
ATOM 712 N N . ALA A 1 94 ? -22.592 2.127 12.143 1.00 96.88 94 ALA A N 1
ATOM 713 C CA . ALA A 1 94 ? -23.034 3.376 11.515 1.00 96.88 94 ALA A CA 1
ATOM 714 C C . ALA A 1 94 ? -24.470 3.340 10.948 1.00 96.88 94 ALA A C 1
ATOM 716 O O . ALA A 1 94 ? -25.031 4.394 10.657 1.00 96.88 94 ALA A O 1
ATOM 717 N N . MET A 1 95 ? -25.058 2.154 10.747 1.00 96.88 95 MET A N 1
ATOM 718 C CA . MET A 1 95 ? -26.431 1.989 10.236 1.00 96.88 95 MET A CA 1
ATOM 719 C C . MET A 1 95 ? -27.502 1.975 11.336 1.00 96.88 95 MET A C 1
ATOM 721 O O . MET A 1 95 ? -28.692 1.920 11.017 1.00 96.88 95 MET A O 1
ATOM 725 N N . ARG A 1 96 ? -27.093 1.951 12.605 1.00 88.44 96 ARG A N 1
ATOM 726 C CA . ARG A 1 96 ? -27.992 1.979 13.764 1.00 88.44 96 ARG A CA 1
ATOM 727 C C . ARG A 1 96 ? -28.321 3.410 14.162 1.00 88.44 96 ARG A C 1
ATOM 729 O O . ARG A 1 96 ? -29.477 3.613 14.590 1.00 88.44 96 ARG A O 1
#

Mean predicted aligned error: 2.3 Å

pLDDT: mean 97.35, std 1.54, range [88.44, 98.75]

Foldseek 3Di:
DWKKKKFFAFDPVLVVVCVVPPDDVFVVLQVLLVVLVKGWPDKAADDDPTGIMTIIGHPDPVSVVVSVCVVPVVPGTPDMDMDTDDDPVRVVVVVD

Secondary structure (DSSP, 8-state):
--EEEEEEEE-HHHHHHHHHS---HHHHHHHHHHHTT-EEEEEEE-SSSSSEEEEEE-SSHHHHHHHHHHHHTTTTEEEEEEEEE--HHHHHHHT-

Solvent-accessible surface area (backbone atoms only — not comparable to full-atom values): 5380 Å² total; per-residue (Å²): 109,55,39,33,40,37,35,33,22,62,30,74,67,44,50,56,47,39,74,74,54,75,71,75,61,56,61,60,51,32,54,56,29,40,76,66,64,26,42,60,73,51,68,48,76,46,88,75,98,37,47,25,39,38,37,32,31,19,79,45,73,67,51,44,49,50,47,51,49,66,64,35,70,80,64,45,43,72,46,74,50,78,43,82,52,75,54,72,65,60,52,54,64,72,74,110

Nearest PDB structures (foldseek):
  4pcq-assembly2_C  TM=7.324E-01  e=9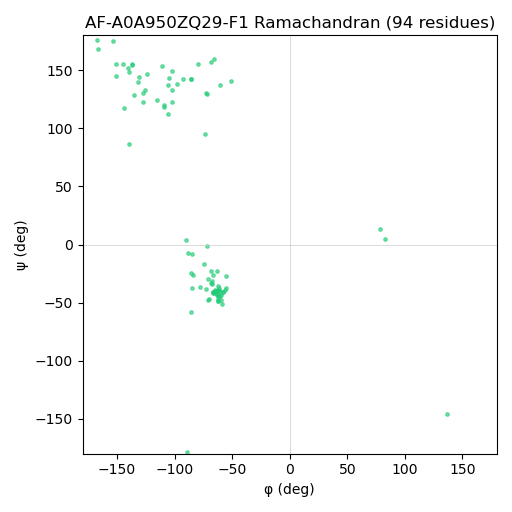.263E-05  Mycobacterium tuberculosis H37Rv
  4pcq-assembly2_D  TM=8.001E-01  e=2.909E-04  Mycobacterium tuberculosis H37Rv
  3i4p-assembly1_A  TM=6.925E-01  e=8.571E-04  Agrobacterium fabrum str. C58
  1x8d-assembly2_D  TM=5.136E-01  e=4.140E-02  Escherichia coli
  7byw-assembly1_B  TM=3.996E-01  e=4.082E-01  Paracidovorax avenae ATCC 19860

Sequence (96 aa):
MPLYMLQFAYTPEAWAALTKNPQNRAEGVATMIQNLGGRLVDVYYCFGEYDGLVLYEAPDDVTATAAVLAGVSPGHIKASRTTRLMTVQEAMDAMR